Protein AF-A0A3D2FAS6-F1 (afdb_monomer_lite)

Sequence (64 aa):
MATLLAQLAARKQLSHGAIAGLEPAALSGLLKRCLYAACLNCAQSGCNPPTTAAIDGALAKETT

Secondary structure (DSSP, 8-state):
-HHHHHHHHHTT--STTTTTTS-HHHHHHHHHHHHHHHHHHHTSSSS-PPPHHHHHHHHHHHT-

Radius of gyration: 12.5 Å; chains: 1; bounding box: 30×24×28 Å

Structure (mmCIF, N/CA/C/O backbone):
data_AF-A0A3D2FAS6-F1
#
_entry.id   AF-A0A3D2FAS6-F1
#
loop_
_atom_site.group_PDB
_atom_site.id
_atom_site.type_symbol
_atom_site.label_atom_id
_atom_site.label_alt_id
_atom_site.label_comp_id
_atom_site.label_asym_id
_atom_site.label_entity_id
_atom_site.label_seq_id
_atom_site.pdbx_PDB_ins_code
_atom_site.Cartn_x
_atom_site.Cartn_y
_atom_site.Cartn_z
_atom_site.occupancy
_atom_site.B_iso_or_equiv
_atom_site.auth_seq_id
_atom_site.auth_comp_id
_atom_site.auth_asym_id
_atom_site.auth_atom_i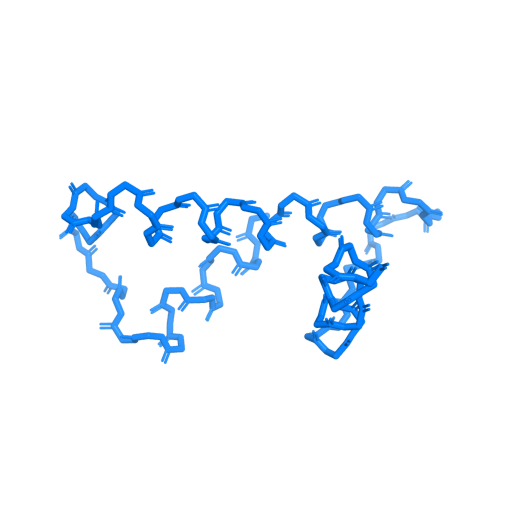d
_atom_site.pdbx_PDB_model_num
ATOM 1 N N . MET A 1 1 ? -1.582 9.033 -3.617 1.00 65.44 1 MET A N 1
ATOM 2 C CA . MET A 1 1 ? -2.941 9.066 -3.021 1.00 65.44 1 MET A CA 1
ATOM 3 C C . MET A 1 1 ? -3.935 8.106 -3.684 1.00 65.44 1 MET A C 1
ATOM 5 O O . MET A 1 1 ? -4.767 7.569 -2.967 1.00 65.44 1 MET A O 1
ATOM 9 N N . ALA A 1 2 ? -3.835 7.808 -4.989 1.00 92.06 2 ALA A N 1
ATOM 10 C CA . ALA A 1 2 ? -4.725 6.843 -5.661 1.00 92.06 2 ALA A CA 1
ATOM 11 C C . ALA A 1 2 ? -4.792 5.457 -4.980 1.00 92.06 2 ALA A C 1
ATOM 13 O O . ALA A 1 2 ? -5.880 4.923 -4.796 1.00 92.06 2 ALA A O 1
ATOM 14 N N . THR A 1 3 ? -3.661 4.906 -4.520 1.00 95.94 3 THR A N 1
ATOM 15 C CA . THR A 1 3 ? -3.614 3.603 -3.825 1.00 95.94 3 THR A CA 1
ATOM 16 C C . THR A 1 3 ? -4.448 3.565 -2.542 1.00 95.94 3 THR A C 1
ATOM 18 O O . THR A 1 3 ? -5.079 2.548 -2.266 1.00 95.94 3 THR A O 1
ATOM 21 N N . LEU A 1 4 ? -4.495 4.665 -1.780 1.00 95.56 4 LEU A N 1
ATOM 22 C CA . LEU A 1 4 ? -5.310 4.765 -0.564 1.00 95.56 4 LEU A CA 1
ATOM 23 C C . LEU A 1 4 ? -6.797 4.639 -0.911 1.00 95.56 4 LEU A C 1
ATOM 25 O O . LEU A 1 4 ? -7.496 3.790 -0.362 1.00 95.56 4 LEU A O 1
ATOM 29 N N . LEU A 1 5 ? -7.256 5.445 -1.872 1.00 95.81 5 LEU A N 1
ATOM 30 C CA . LEU A 1 5 ? -8.642 5.436 -2.339 1.00 95.81 5 LEU A CA 1
ATOM 31 C C . LEU A 1 5 ? -9.023 4.085 -2.950 1.00 95.81 5 LEU A C 1
ATOM 33 O O . LEU A 1 5 ? -10.082 3.554 -2.632 1.00 95.81 5 LEU A O 1
ATOM 37 N N . ALA A 1 6 ? -8.143 3.492 -3.760 1.00 95.50 6 ALA A N 1
ATOM 38 C CA . ALA A 1 6 ? -8.364 2.178 -4.356 1.00 95.50 6 ALA A CA 1
ATOM 39 C C . ALA A 1 6 ? -8.521 1.077 -3.294 1.00 95.50 6 ALA A C 1
ATOM 41 O O . ALA A 1 6 ? -9.369 0.200 -3.435 1.00 95.50 6 ALA A O 1
ATOM 42 N N . GLN A 1 7 ? -7.742 1.125 -2.209 1.00 95.38 7 GLN A N 1
ATOM 43 C CA . GLN A 1 7 ? -7.879 0.170 -1.108 1.00 95.38 7 GLN A CA 1
ATOM 44 C C . GLN A 1 7 ? -9.164 0.362 -0.311 1.00 95.38 7 GLN A C 1
ATOM 46 O O . GLN A 1 7 ? -9.837 -0.621 -0.012 1.00 95.38 7 GLN A O 1
ATOM 51 N N . LEU A 1 8 ? -9.527 1.603 0.014 1.00 95.50 8 LEU A N 1
ATOM 52 C CA . LEU A 1 8 ? -10.792 1.879 0.693 1.00 95.50 8 LEU A CA 1
ATOM 53 C C . LEU A 1 8 ? -11.982 1.452 -0.176 1.00 95.50 8 LEU A C 1
ATOM 55 O O . LEU A 1 8 ? -12.915 0.837 0.335 1.00 95.50 8 LEU A O 1
ATOM 59 N N . ALA A 1 9 ? -11.923 1.683 -1.492 1.00 96.19 9 ALA A N 1
ATOM 60 C CA . ALA A 1 9 ? -12.935 1.223 -2.442 1.00 96.19 9 ALA A CA 1
ATOM 61 C C . ALA A 1 9 ? -13.053 -0.307 -2.453 1.00 96.19 9 ALA A C 1
ATOM 63 O O . ALA A 1 9 ? -14.147 -0.842 -2.280 1.00 96.19 9 ALA A O 1
ATOM 64 N N . ALA A 1 10 ? -11.925 -1.014 -2.584 1.00 94.31 10 ALA A N 1
ATOM 65 C CA . ALA A 1 10 ? -11.886 -2.476 -2.602 1.00 94.31 10 ALA A CA 1
ATOM 66 C C . ALA A 1 10 ? -12.435 -3.099 -1.306 1.00 94.31 10 ALA A C 1
ATOM 68 O O . ALA A 1 10 ? -13.061 -4.156 -1.342 1.00 94.31 10 ALA A O 1
ATOM 69 N N . ARG A 1 11 ? -12.250 -2.422 -0.167 1.00 93.12 11 ARG A N 1
ATOM 70 C CA . ARG A 1 11 ? -12.771 -2.837 1.146 1.00 93.12 11 ARG A CA 1
ATOM 71 C C . ARG A 1 11 ? -14.208 -2.377 1.414 1.00 93.12 11 ARG A C 1
ATOM 73 O O . ARG A 1 11 ? -14.734 -2.675 2.479 1.00 93.12 11 ARG A O 1
ATOM 80 N N . LYS A 1 12 ? -14.844 -1.654 0.482 1.00 95.44 12 LYS A N 1
ATOM 81 C CA . LYS A 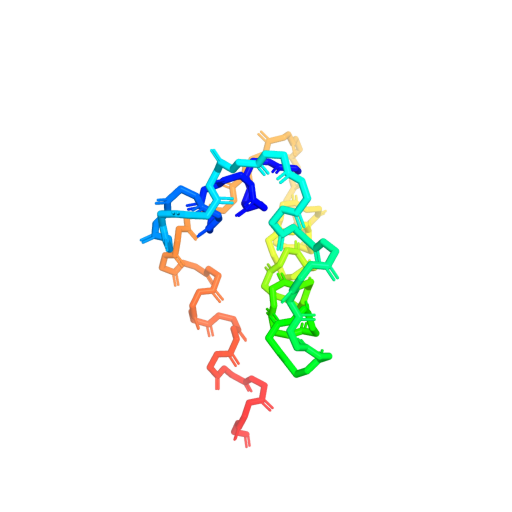1 12 ? -16.156 -0.999 0.666 1.00 95.44 12 LYS A CA 1
ATOM 82 C C . LYS A 1 12 ? -16.188 -0.026 1.859 1.00 95.44 12 LYS A C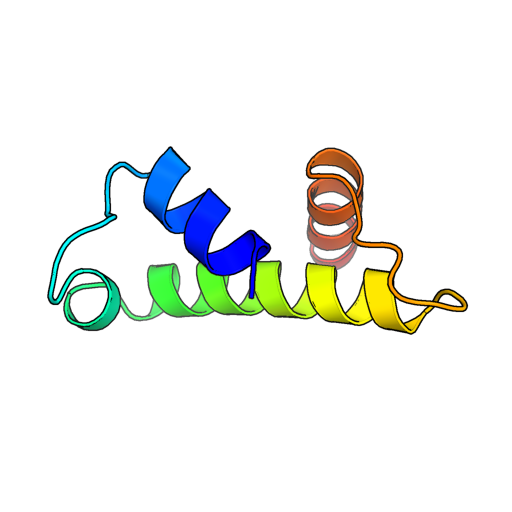 1
ATOM 84 O O . LYS A 1 12 ? -17.201 0.118 2.531 1.00 95.44 12 LYS A O 1
ATOM 89 N N . GLN A 1 13 ? -15.073 0.659 2.104 1.00 95.44 13 GLN A N 1
ATOM 90 C CA . GLN A 1 13 ? -14.852 1.605 3.205 1.00 95.44 13 GLN A CA 1
ATOM 91 C C . GLN A 1 13 ? -14.728 3.061 2.714 1.00 95.44 13 GLN A C 1
ATOM 93 O O . GLN A 1 13 ? -14.067 3.884 3.342 1.00 95.44 13 GLN A O 1
ATOM 98 N N . LEU A 1 14 ? -15.337 3.405 1.574 1.00 94.62 14 LEU A N 1
ATOM 99 C CA . LEU A 1 14 ? -15.428 4.793 1.105 1.00 94.62 14 LEU A CA 1
ATOM 100 C C . LEU A 1 14 ? -16.608 5.508 1.768 1.00 94.62 14 LEU A C 1
ATOM 102 O O . LEU A 1 14 ? -17.634 5.765 1.144 1.00 94.62 14 LEU A O 1
ATOM 106 N N . SER A 1 15 ? -16.460 5.821 3.049 1.00 94.56 15 SER A N 1
ATOM 107 C CA . SER A 1 15 ? -17.434 6.604 3.805 1.00 94.56 15 SER A CA 1
ATOM 108 C C . SER A 1 15 ? -16.743 7.587 4.742 1.00 94.56 15 SER A C 1
ATOM 110 O O . SER A 1 15 ? -15.556 7.467 5.064 1.00 94.56 15 SER A O 1
ATOM 112 N N . HIS A 1 16 ? -17.498 8.592 5.180 1.00 92.81 16 HIS A N 1
ATOM 113 C CA . HIS A 1 16 ? -17.021 9.531 6.182 1.00 92.81 16 HIS A CA 1
ATOM 114 C C . HIS A 1 16 ? -16.660 8.785 7.478 1.00 92.81 16 HIS A C 1
ATOM 116 O O . HIS A 1 16 ? -17.415 7.934 7.942 1.00 92.81 16 HIS A O 1
ATOM 122 N N . GLY A 1 17 ? -15.494 9.087 8.052 1.00 92.94 17 GLY A N 1
ATOM 123 C CA . GLY A 1 17 ? -15.013 8.453 9.284 1.00 92.94 17 GLY A CA 1
ATOM 124 C C . GLY A 1 17 ? -14.435 7.042 9.124 1.00 92.94 17 GLY A C 1
ATOM 125 O O . GLY A 1 17 ? -13.880 6.526 10.089 1.00 92.94 17 GLY A O 1
ATOM 126 N N . ALA A 1 18 ? -14.472 6.432 7.932 1.00 93.94 18 ALA A N 1
ATOM 127 C CA . ALA A 1 18 ? -13.977 5.067 7.733 1.00 93.94 18 ALA A CA 1
ATOM 128 C C . ALA A 1 18 ? -12.511 4.888 8.154 1.00 93.94 18 ALA A C 1
ATOM 130 O O . ALA A 1 18 ? -12.181 3.899 8.795 1.00 93.94 18 ALA A O 1
ATOM 131 N N . ILE A 1 19 ? -11.649 5.865 7.846 1.00 94.44 19 ILE A N 1
ATOM 132 C CA . ILE A 1 19 ? -10.235 5.854 8.254 1.00 94.44 19 ILE A CA 1
ATOM 133 C C . ILE A 1 19 ? -10.099 5.956 9.780 1.00 94.44 19 ILE A C 1
ATOM 135 O O . ILE A 1 19 ? -9.266 5.265 10.357 1.00 94.44 19 ILE A O 1
ATOM 139 N N . ALA A 1 20 ? -10.919 6.788 10.431 1.00 95.50 20 ALA A N 1
ATOM 140 C CA . ALA A 1 20 ? -10.883 6.979 11.882 1.00 95.50 20 ALA A CA 1
ATOM 141 C C . ALA A 1 20 ? -11.356 5.734 12.650 1.00 95.50 20 ALA A C 1
ATOM 143 O O . ALA A 1 20 ? -10.924 5.514 13.775 1.00 95.50 20 ALA A O 1
ATOM 144 N N . GLY A 1 21 ? -12.221 4.920 12.038 1.00 94.50 21 GLY A N 1
ATOM 145 C CA . GLY A 1 21 ? -12.694 3.652 12.594 1.00 94.50 21 GLY A CA 1
ATOM 146 C C . GLY A 1 21 ? -11.820 2.435 12.270 1.00 94.50 21 GLY A C 1
ATOM 147 O O . GLY A 1 21 ? -12.222 1.319 12.588 1.00 94.50 21 GLY A O 1
ATOM 148 N N . LEU A 1 22 ? -10.671 2.598 11.602 1.00 95.50 22 LEU A N 1
ATOM 149 C CA . LEU A 1 22 ? -9.766 1.476 11.343 1.00 95.50 22 LEU A CA 1
ATOM 150 C C . LEU A 1 22 ? -8.986 1.101 12.603 1.00 95.50 22 LEU A C 1
ATOM 152 O O . LEU A 1 22 ? -8.329 1.942 13.210 1.00 95.50 22 LEU A O 1
ATOM 156 N N . GLU A 1 23 ? -8.959 -0.196 12.909 1.00 96.06 23 GLU A N 1
ATOM 157 C CA . GLU A 1 23 ? -8.037 -0.752 13.898 1.00 96.06 23 GLU A CA 1
ATOM 158 C C . GLU A 1 23 ? -6.575 -0.405 13.551 1.00 96.06 23 GLU A C 1
ATOM 160 O O . GLU A 1 23 ? -6.206 -0.423 12.366 1.00 96.06 23 GLU A O 1
ATOM 165 N N . PRO A 1 24 ? -5.699 -0.163 14.547 1.00 96.50 24 PRO A N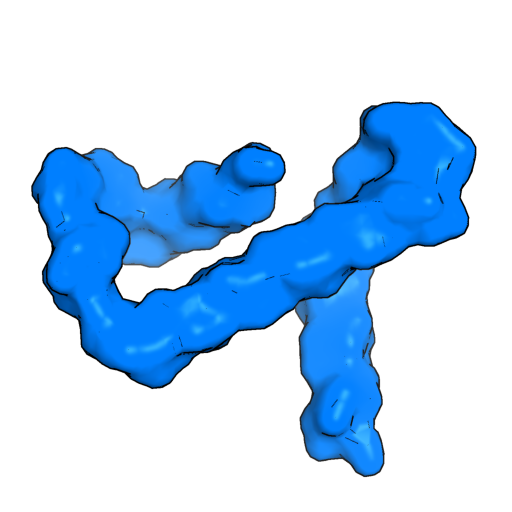 1
ATOM 166 C CA . PRO A 1 24 ? -4.321 0.272 14.308 1.00 96.50 24 PRO A CA 1
ATOM 167 C C . PRO A 1 24 ? -3.535 -0.637 13.355 1.00 96.50 24 PRO A C 1
ATOM 169 O O . PRO A 1 24 ? -2.802 -0.154 12.490 1.00 96.50 24 PRO A O 1
ATOM 172 N N . ALA A 1 25 ? -3.724 -1.957 13.451 1.00 95.94 25 ALA A N 1
ATOM 173 C CA . ALA A 1 25 ? -3.083 -2.920 12.556 1.00 95.94 25 ALA A CA 1
ATOM 174 C C . ALA A 1 25 ? -3.569 -2.781 11.100 1.00 95.94 25 ALA A C 1
ATOM 176 O O . ALA A 1 25 ? -2.767 -2.823 10.163 1.00 95.94 25 ALA A O 1
ATOM 177 N N . ALA A 1 26 ? -4.871 -2.560 10.896 1.00 94.62 26 ALA A N 1
ATOM 178 C CA . ALA A 1 26 ? -5.458 -2.382 9.571 1.00 94.62 26 ALA A CA 1
ATOM 179 C C . ALA A 1 26 ? -5.029 -1.053 8.931 1.00 94.62 26 ALA A C 1
ATOM 181 O O . ALA A 1 26 ? -4.752 -1.011 7.726 1.00 94.62 26 ALA A O 1
ATOM 182 N N . LEU A 1 27 ? -4.937 0.010 9.737 1.00 96.12 27 LEU A N 1
ATOM 183 C CA . LEU A 1 27 ? -4.417 1.307 9.315 1.00 96.12 27 LEU A CA 1
ATOM 184 C C . LEU A 1 27 ? -2.932 1.214 8.947 1.00 96.12 27 LEU A C 1
ATOM 186 O O . LEU A 1 27 ? -2.541 1.666 7.873 1.00 96.12 27 LEU A O 1
ATOM 190 N N . SER A 1 28 ? -2.119 0.568 9.786 1.00 96.50 28 SER A N 1
ATOM 191 C CA . SER A 1 28 ? -0.696 0.342 9.514 1.00 96.50 28 SER A CA 1
ATOM 192 C C . SER A 1 28 ? -0.488 -0.424 8.203 1.00 96.50 28 SER A C 1
ATOM 194 O O . SER A 1 28 ? 0.253 0.030 7.332 1.00 96.50 28 SER A O 1
ATOM 196 N N . GLY A 1 29 ? -1.226 -1.518 7.983 1.00 95.69 29 GLY A N 1
ATOM 197 C CA . GLY A 1 29 ? -1.163 -2.273 6.727 1.00 95.69 29 GLY A CA 1
ATOM 198 C C . GLY A 1 29 ? -1.584 -1.456 5.496 1.00 95.69 29 GLY A C 1
ATOM 199 O O . GLY A 1 29 ? -0.968 -1.560 4.432 1.00 95.69 29 GLY A O 1
ATOM 200 N N . LEU A 1 30 ? -2.602 -0.599 5.632 1.00 96.12 30 LEU A N 1
ATOM 201 C CA . LEU A 1 30 ? -3.040 0.313 4.571 1.00 96.12 30 LEU A CA 1
ATOM 202 C C . LEU A 1 30 ? -1.961 1.349 4.221 1.00 96.12 30 LEU A C 1
ATOM 204 O O . LEU A 1 30 ? -1.647 1.542 3.042 1.00 96.12 30 LEU A O 1
ATOM 208 N N . LEU A 1 31 ? -1.379 1.993 5.236 1.00 96.88 31 LEU A N 1
ATOM 209 C CA . LEU A 1 31 ? -0.307 2.973 5.066 1.00 96.88 31 LEU A CA 1
ATOM 210 C C . LEU A 1 31 ? 0.941 2.330 4.468 1.00 96.88 31 LEU A C 1
ATOM 212 O O . LEU A 1 31 ? 1.513 2.881 3.530 1.00 96.88 31 LEU A O 1
ATOM 216 N N . LYS A 1 32 ? 1.305 1.130 4.927 1.00 96.81 32 LYS A N 1
ATOM 217 C CA . LYS A 1 32 ? 2.430 0.359 4.394 1.00 96.81 32 LYS A CA 1
ATOM 218 C C . LYS A 1 32 ? 2.273 0.103 2.899 1.00 96.81 32 LYS A C 1
ATOM 220 O O . LYS A 1 32 ? 3.170 0.410 2.121 1.00 96.81 32 LYS A O 1
ATOM 225 N N . ARG A 1 33 ? 1.099 -0.352 2.453 1.00 97.06 33 ARG A N 1
ATOM 226 C CA . ARG A 1 33 ? 0.822 -0.509 1.016 1.00 97.06 33 ARG A CA 1
ATOM 227 C C . ARG A 1 33 ? 0.971 0.807 0.242 1.00 97.06 33 ARG A C 1
ATOM 229 O O . ARG A 1 33 ? 1.512 0.816 -0.863 1.00 97.06 33 ARG A O 1
ATOM 236 N N . CYS A 1 34 ? 0.478 1.913 0.799 1.00 97.19 34 CYS A N 1
ATOM 237 C CA . CYS A 1 34 ? 0.583 3.227 0.164 1.00 97.19 34 CYS A CA 1
ATOM 238 C C . CYS A 1 34 ? 2.037 3.700 0.063 1.00 97.19 34 CYS A C 1
ATOM 240 O O . CYS A 1 34 ? 2.410 4.266 -0.964 1.00 97.19 34 CYS A O 1
ATOM 242 N N . LEU A 1 35 ? 2.845 3.431 1.090 1.00 96.12 35 LEU A N 1
ATOM 243 C CA . LEU A 1 35 ? 4.276 3.706 1.100 1.00 96.12 35 LEU A CA 1
ATOM 244 C C . LEU A 1 35 ? 4.977 2.957 -0.034 1.00 96.12 35 LEU A C 1
ATOM 246 O O . LEU A 1 35 ? 5.631 3.594 -0.849 1.00 96.12 35 LEU A O 1
ATOM 250 N N . TYR A 1 36 ? 4.760 1.646 -0.168 1.00 96.25 36 TYR A N 1
ATOM 251 C CA . TYR A 1 36 ? 5.340 0.865 -1.267 1.00 96.25 36 TYR A CA 1
ATOM 252 C C . TYR A 1 36 ? 4.950 1.399 -2.644 1.00 96.25 36 TYR A C 1
ATOM 254 O O . TYR A 1 36 ? 5.799 1.526 -3.524 1.00 96.25 36 TYR A O 1
ATOM 262 N N . ALA A 1 37 ? 3.680 1.763 -2.828 1.00 96.81 37 ALA A N 1
ATOM 263 C CA . ALA A 1 37 ? 3.234 2.353 -4.083 1.00 96.81 37 ALA A CA 1
ATOM 264 C C . ALA A 1 37 ? 3.943 3.686 -4.386 1.00 96.81 37 ALA A C 1
ATOM 266 O O . ALA A 1 37 ? 4.338 3.930 -5.524 1.00 96.81 37 ALA A O 1
ATOM 267 N N . ALA A 1 38 ? 4.121 4.536 -3.370 1.00 95.12 38 ALA A N 1
ATOM 268 C CA . ALA A 1 38 ? 4.850 5.791 -3.504 1.00 95.12 38 ALA A CA 1
ATOM 269 C C . ALA A 1 38 ? 6.335 5.549 -3.812 1.00 95.12 38 ALA A C 1
ATOM 271 O O . ALA A 1 38 ? 6.859 6.153 -4.741 1.00 95.12 38 ALA A O 1
ATOM 272 N N . CYS A 1 39 ? 6.990 4.627 -3.103 1.00 94.62 39 CYS A N 1
ATOM 273 C CA . CYS A 1 39 ? 8.387 4.267 -3.337 1.00 94.62 39 CYS A CA 1
ATOM 274 C C . CYS A 1 39 ? 8.616 3.750 -4.762 1.00 94.62 39 CYS A C 1
ATOM 276 O O . CYS A 1 39 ? 9.534 4.215 -5.430 1.00 94.62 39 CYS A O 1
ATOM 278 N N . LEU A 1 40 ? 7.765 2.845 -5.255 1.00 94.94 40 LEU A N 1
ATOM 279 C CA . LEU A 1 40 ? 7.864 2.320 -6.621 1.00 94.94 40 LEU A CA 1
ATOM 280 C C . LEU A 1 40 ? 7.664 3.409 -7.682 1.00 94.94 40 LEU A C 1
ATOM 282 O O . LEU A 1 40 ? 8.393 3.421 -8.669 1.00 94.94 40 LEU A O 1
ATOM 286 N N . ASN A 1 41 ? 6.717 4.330 -7.471 1.00 94.50 41 ASN A N 1
ATOM 287 C CA . ASN A 1 41 ? 6.526 5.478 -8.360 1.00 94.50 41 ASN A CA 1
ATOM 288 C C . ASN A 1 41 ? 7.757 6.401 -8.352 1.00 94.50 41 ASN A C 1
ATOM 290 O O . ASN A 1 41 ? 8.221 6.811 -9.407 1.00 94.50 41 ASN A O 1
ATOM 294 N N . CYS A 1 42 ? 8.306 6.714 -7.173 1.00 94.31 42 CYS A N 1
ATOM 295 C CA . CYS A 1 42 ? 9.470 7.596 -7.038 1.00 94.31 42 CYS A CA 1
ATOM 296 C C . CYS A 1 42 ? 10.780 6.974 -7.546 1.00 94.31 42 CYS A C 1
ATOM 298 O O . CYS A 1 42 ? 11.711 7.704 -7.869 1.00 94.31 42 CYS A O 1
ATOM 300 N N . ALA A 1 43 ? 10.871 5.644 -7.618 1.00 93.38 43 ALA A N 1
ATOM 301 C CA . ALA A 1 43 ? 12.027 4.933 -8.165 1.00 93.38 43 ALA A CA 1
ATOM 302 C C . ALA A 1 43 ? 12.104 4.982 -9.705 1.00 93.38 43 ALA A C 1
ATOM 304 O O . ALA A 1 43 ? 13.033 4.429 -10.291 1.00 93.38 43 ALA A O 1
ATOM 305 N N . GLN A 1 44 ? 11.131 5.611 -10.367 1.00 90.06 44 GLN A N 1
ATOM 306 C CA . GLN A 1 44 ? 11.049 5.735 -11.818 1.00 90.06 44 GLN A CA 1
ATOM 307 C C . GLN A 1 44 ? 10.977 7.211 -12.215 1.00 90.06 44 GLN A C 1
ATOM 309 O O . GLN A 1 44 ? 10.525 8.060 -11.448 1.00 90.06 44 GLN A O 1
ATOM 314 N N . SER A 1 45 ? 11.427 7.541 -13.425 1.00 90.44 45 SER A N 1
ATOM 315 C CA . SER A 1 45 ? 11.296 8.904 -13.942 1.00 90.44 45 SER A CA 1
ATOM 316 C C . SER A 1 45 ? 9.846 9.211 -14.324 1.00 90.44 45 SER A C 1
ATOM 318 O O . SER A 1 45 ? 9.212 8.455 -15.059 1.00 90.44 45 SER A O 1
ATOM 320 N N . GLY A 1 46 ? 9.351 10.365 -13.874 1.00 90.06 46 GLY A N 1
ATOM 321 C CA . GLY A 1 46 ? 7.987 10.829 -14.133 1.00 90.06 46 GLY A CA 1
ATOM 322 C C . GLY A 1 46 ? 6.955 10.321 -13.119 1.00 90.06 46 GLY A C 1
ATOM 323 O O . GLY A 1 46 ? 7.277 9.654 -12.141 1.00 90.06 46 GLY A O 1
ATOM 324 N N . CYS A 1 47 ? 5.684 10.661 -13.346 1.00 86.50 47 CYS A N 1
ATOM 325 C CA . CYS A 1 47 ? 4.561 10.142 -12.561 1.00 86.50 47 CYS A CA 1
ATOM 326 C C . CYS A 1 47 ? 4.055 8.834 -13.182 1.00 86.50 47 CYS A C 1
ATOM 328 O O . CYS A 1 47 ? 3.021 8.832 -13.850 1.00 86.50 47 CYS A O 1
ATOM 330 N N . ASN A 1 48 ? 4.801 7.743 -12.981 1.00 87.06 48 ASN A N 1
ATOM 331 C CA . ASN A 1 48 ? 4.437 6.402 -13.441 1.00 87.06 48 ASN A CA 1
ATOM 332 C C . ASN A 1 48 ? 3.955 5.525 -12.267 1.00 87.06 48 ASN A C 1
ATOM 334 O O . ASN A 1 48 ? 4.754 4.808 -11.655 1.00 87.06 48 ASN A O 1
ATOM 338 N N . PRO A 1 49 ? 2.665 5.596 -11.893 1.00 87.50 49 PRO A N 1
ATOM 339 C CA . PRO A 1 49 ? 2.161 4.865 -10.741 1.00 87.50 49 PRO A CA 1
ATOM 340 C C . PRO A 1 49 ? 2.249 3.343 -10.959 1.00 87.50 49 PRO A C 1
ATOM 342 O O . PRO A 1 49 ? 1.922 2.850 -12.040 1.00 87.50 49 PRO A O 1
ATOM 345 N N . PRO A 1 50 ? 2.640 2.567 -9.931 1.00 94.44 50 PRO A N 1
ATOM 346 C CA . PRO A 1 50 ? 2.766 1.120 -10.046 1.00 94.44 50 PRO A CA 1
ATOM 347 C C . PRO A 1 50 ? 1.403 0.430 -10.166 1.00 94.44 50 PRO A C 1
ATOM 349 O O . PRO A 1 50 ? 0.381 0.914 -9.674 1.00 94.44 50 PRO A O 1
ATOM 352 N N . THR A 1 51 ? 1.408 -0.767 -10.751 1.00 95.75 51 THR A N 1
ATOM 353 C CA . THR A 1 51 ? 0.236 -1.649 -10.768 1.00 95.75 51 THR A CA 1
ATOM 354 C C . THR A 1 51 ? 0.002 -2.292 -9.398 1.00 95.75 51 THR A C 1
ATOM 356 O O . THR A 1 51 ? 0.914 -2.415 -8.579 1.00 95.75 51 THR A O 1
ATOM 359 N N . THR A 1 52 ? -1.221 -2.775 -9.164 1.00 95.56 52 THR A N 1
ATOM 360 C CA . THR A 1 52 ? -1.572 -3.565 -7.971 1.00 95.56 52 THR A CA 1
ATOM 361 C C . THR A 1 52 ? -0.619 -4.745 -7.766 1.00 95.56 52 THR A C 1
ATOM 363 O O . THR A 1 52 ? -0.059 -4.880 -6.682 1.00 95.56 52 THR A O 1
ATOM 366 N N . ALA A 1 53 ? -0.349 -5.515 -8.826 1.00 97.06 53 ALA A N 1
ATOM 367 C CA . ALA A 1 53 ? 0.554 -6.664 -8.778 1.00 97.06 53 ALA A CA 1
ATOM 368 C C . ALA A 1 53 ? 2.002 -6.277 -8.422 1.00 97.06 53 ALA A C 1
ATOM 370 O O . ALA A 1 53 ? 2.667 -6.999 -7.683 1.00 97.06 53 ALA A O 1
ATOM 371 N N . ALA A 1 54 ? 2.492 -5.127 -8.901 1.00 96.50 54 ALA A N 1
ATOM 372 C CA . ALA A 1 54 ? 3.827 -4.644 -8.551 1.00 96.50 54 ALA A CA 1
ATOM 373 C C . ALA A 1 54 ? 3.937 -4.292 -7.057 1.00 96.50 54 ALA A C 1
ATOM 375 O O . ALA A 1 54 ? 4.939 -4.610 -6.419 1.00 96.50 54 ALA A O 1
ATOM 376 N N . ILE A 1 55 ? 2.893 -3.679 -6.488 1.00 97.00 55 ILE A N 1
ATOM 377 C CA . ILE A 1 55 ? 2.834 -3.372 -5.052 1.00 97.00 55 ILE A CA 1
ATOM 378 C C . ILE A 1 55 ? 2.767 -4.667 -4.229 1.00 97.00 55 ILE A C 1
ATOM 380 O O . ILE A 1 55 ? 3.488 -4.794 -3.241 1.00 97.00 55 ILE A O 1
ATOM 384 N N . ASP A 1 56 ? 1.938 -5.631 -4.641 1.00 96.44 56 ASP A N 1
ATOM 385 C CA . ASP A 1 56 ? 1.801 -6.928 -3.964 1.00 96.44 56 ASP A CA 1
ATOM 386 C C . ASP A 1 56 ? 3.133 -7.688 -3.942 1.00 96.44 56 ASP A C 1
ATOM 388 O O . ASP A 1 56 ? 3.560 -8.174 -2.895 1.00 96.44 56 ASP A O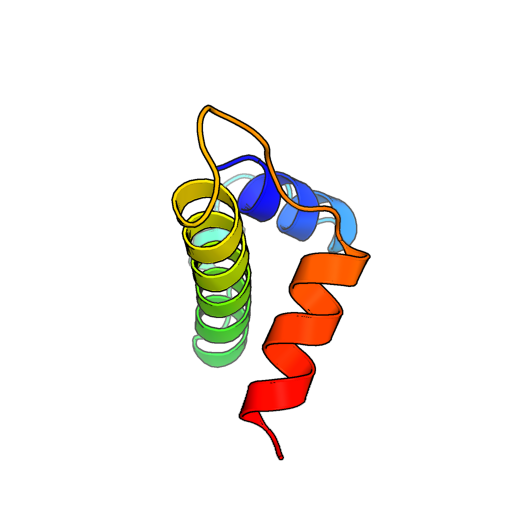 1
ATOM 392 N N . GLY A 1 57 ? 3.838 -7.715 -5.077 1.00 97.31 57 GLY A N 1
ATOM 393 C CA . GLY A 1 57 ? 5.157 -8.332 -5.182 1.00 97.31 57 GLY A CA 1
ATOM 394 C C . GLY A 1 57 ? 6.222 -7.646 -4.323 1.00 97.31 57 GLY A C 1
ATOM 395 O O . GLY A 1 57 ? 7.108 -8.320 -3.804 1.00 97.31 57 GLY A O 1
ATOM 396 N N . ALA A 1 58 ? 6.152 -6.324 -4.147 1.00 95.62 58 ALA A N 1
ATOM 397 C CA . ALA A 1 58 ? 7.079 -5.601 -3.277 1.00 95.62 58 ALA A CA 1
ATOM 398 C C . ALA A 1 58 ? 6.811 -5.878 -1.788 1.00 95.62 58 ALA A C 1
ATOM 400 O O . ALA A 1 58 ? 7.755 -6.099 -1.036 1.00 95.62 58 ALA A O 1
ATOM 401 N N . LEU A 1 59 ? 5.538 -5.944 -1.384 1.00 95.50 59 LEU A N 1
ATOM 402 C CA . LEU A 1 59 ? 5.143 -6.288 -0.014 1.00 95.50 59 LEU A CA 1
ATOM 403 C C . LEU A 1 59 ? 5.536 -7.722 0.364 1.00 95.50 59 LEU A C 1
ATOM 405 O O . LEU A 1 59 ? 6.011 -7.944 1.473 1.00 95.50 59 LEU A O 1
ATOM 409 N N . ALA A 1 60 ? 5.366 -8.685 -0.548 1.00 94.31 60 ALA A N 1
ATOM 410 C CA . ALA A 1 60 ? 5.695 -10.088 -0.291 1.00 94.31 60 ALA A CA 1
ATOM 411 C C . ALA A 1 60 ? 7.194 -10.315 -0.015 1.00 94.31 60 ALA A C 1
ATOM 413 O O . ALA A 1 60 ? 7.541 -11.169 0.798 1.00 94.31 60 ALA A O 1
ATOM 414 N N . LYS A 1 61 ? 8.070 -9.531 -0.658 1.00 90.56 61 LYS A N 1
ATOM 415 C CA . LYS A 1 61 ? 9.533 -9.622 -0.506 1.00 90.56 61 LYS A CA 1
ATOM 416 C C . LYS A 1 61 ? 10.050 -9.145 0.849 1.00 90.56 61 LYS A C 1
ATOM 418 O O . LYS A 1 61 ? 11.148 -9.521 1.221 1.00 90.56 61 LYS A O 1
ATOM 423 N N . GLU A 1 62 ? 9.303 -8.309 1.565 1.00 82.62 62 GLU A N 1
ATOM 424 C CA . GLU A 1 62 ? 9.703 -7.829 2.897 1.00 82.62 62 GLU A CA 1
ATOM 425 C C . GLU A 1 62 ? 9.500 -8.887 3.991 1.00 82.62 62 GLU A C 1
ATOM 427 O O . GLU A 1 62 ? 10.131 -8.839 5.040 1.00 82.62 62 GLU A O 1
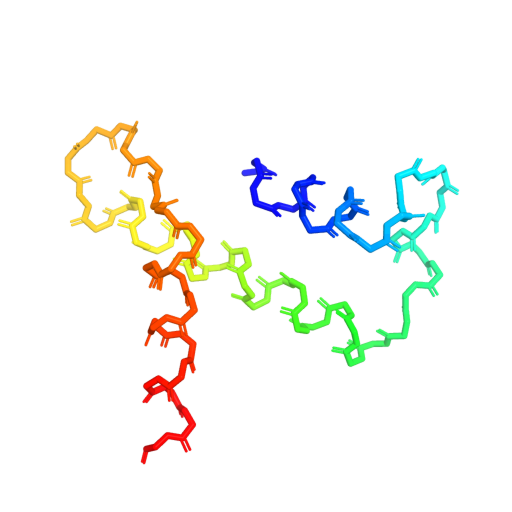ATOM 432 N N . THR A 1 63 ? 8.583 -9.827 3.764 1.00 65.56 63 THR A N 1
ATOM 433 C CA . THR A 1 63 ? 8.244 -10.908 4.704 1.00 65.56 63 THR A CA 1
ATOM 434 C C . THR A 1 63 ? 9.110 -12.164 4.558 1.00 65.56 63 THR A C 1
ATOM 436 O O . THR A 1 63 ? 8.917 -13.111 5.318 1.00 65.56 63 THR A O 1
ATOM 439 N N . THR A 1 64 ? 10.037 -12.173 3.599 1.00 51.47 64 THR A N 1
ATOM 440 C CA . THR A 1 64 ? 11.041 -13.225 3.341 1.00 51.47 64 THR A CA 1
ATOM 441 C C . THR A 1 64 ? 12.431 -12.714 3.653 1.00 51.47 64 THR A C 1
ATOM 443 O O . THR A 1 64 ? 13.201 -13.479 4.267 1.00 51.47 64 THR A O 1
#

Foldseek 3Di:
DVLLVVVCVVVVQPDPCSLVPDDPVRNVVSVLLVVLQVVVCVVDPDRDTDDPVSSVVVVVVVVD

pLDDT: mean 92.87, std 7.77, range [51.47, 97.31]